Protein AF-A0A8D1UQP3-F1 (afdb_monom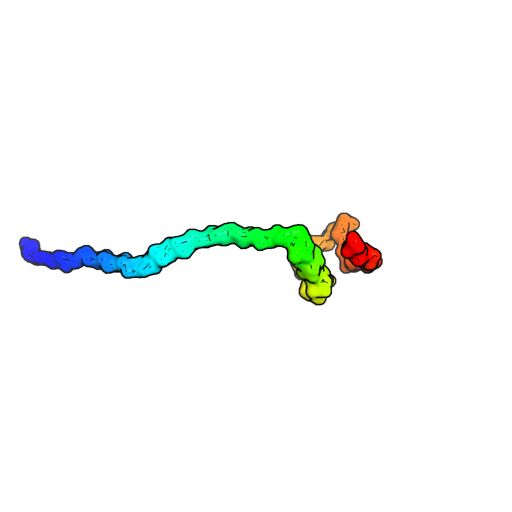er_lite)

Sequence (62 aa):
MQAFSQGLNEQQHQSSVKKERIKYSRDFLLKLSSVSICRKKPDFLPDHPIVLQKPENNQSFK

Secondary structure (DSSP, 8-state):
-------------------PPP---HHHHHHHTTSGGGGSPPTT----TTS-SS--------

Foldseek 3Di:
DDDDDDDPPPVPPPPPPVPDDDDDDPVRVLVCCPDPVVLDDDPPDDDDPVDDPHDPPDPPVD

Radius of gyration: 25.94 Å; chains: 1; bounding box: 27×64×58 Å

Structure (mmCIF, N/CA/C/O backbone):
data_AF-A0A8D1UQP3-F1
#
_entry.id   AF-A0A8D1UQP3-F1
#
loop_
_atom_site.group_PDB
_atom_site.id
_atom_site.type_symbol
_atom_site.label_atom_id
_atom_site.label_alt_id
_atom_site.label_comp_id
_atom_site.label_asym_id
_atom_site.label_entity_id
_atom_site.label_seq_id
_atom_site.pdbx_PDB_ins_code
_atom_site.Cartn_x
_atom_site.Cartn_y
_atom_site.Cartn_z
_atom_site.occupancy
_atom_site.B_iso_or_equiv
_atom_site.auth_seq_id
_atom_site.auth_comp_id
_atom_site.auth_asym_id
_atom_site.auth_atom_id
_atom_site.pdbx_PDB_model_num
ATOM 1 N N . MET A 1 1 ? 14.164 48.370 43.124 1.00 49.84 1 MET A N 1
ATOM 2 C CA . MET A 1 1 ? 13.217 48.777 42.066 1.00 49.84 1 MET A CA 1
ATOM 3 C C . MET A 1 1 ? 12.078 47.761 42.018 1.00 49.84 1 MET A C 1
ATOM 5 O O . MET A 1 1 ? 12.362 46.573 41.955 1.00 49.84 1 MET A O 1
ATOM 9 N N . GLN A 1 2 ? 10.828 48.231 42.137 1.00 47.78 2 GLN A N 1
ATOM 10 C CA . GLN A 1 2 ? 9.589 47.589 41.636 1.00 47.78 2 GLN A CA 1
ATOM 11 C C . GLN A 1 2 ? 9.752 47.249 40.132 1.00 47.78 2 GLN A C 1
ATOM 13 O O . GLN A 1 2 ? 10.557 47.908 39.485 1.00 47.78 2 GLN A O 1
ATOM 18 N N . ALA A 1 3 ? 9.052 46.327 39.462 1.00 47.00 3 ALA A N 1
ATOM 19 C CA . ALA A 1 3 ? 7.925 45.441 39.760 1.00 47.00 3 ALA A CA 1
ATOM 20 C C . ALA A 1 3 ? 7.706 44.489 38.543 1.00 47.00 3 ALA A C 1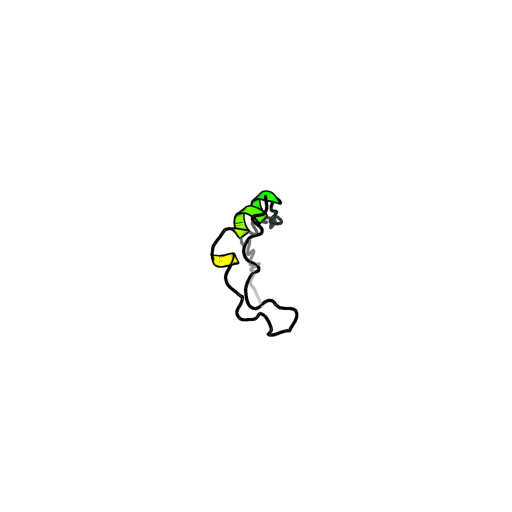
ATOM 22 O O . ALA A 1 3 ? 8.465 44.543 37.580 1.00 47.00 3 ALA A O 1
ATOM 23 N N . PHE A 1 4 ? 6.601 43.728 38.596 1.00 48.34 4 PHE A N 1
ATOM 24 C CA . PHE A 1 4 ? 5.808 43.160 37.488 1.00 48.34 4 PHE A CA 1
ATOM 25 C C . PHE A 1 4 ? 6.023 41.689 37.099 1.00 48.34 4 PHE A C 1
ATOM 27 O O . PHE A 1 4 ? 6.745 41.328 36.179 1.00 48.34 4 PHE A O 1
ATOM 34 N N . SER A 1 5 ? 5.290 40.843 37.830 1.00 61.25 5 SER A N 1
ATOM 35 C CA . SER A 1 5 ? 4.220 39.966 37.334 1.00 61.25 5 SER A CA 1
ATOM 36 C C . SER A 1 5 ? 4.080 39.821 35.816 1.00 61.25 5 SER A C 1
ATOM 38 O O . SER A 1 5 ? 3.756 40.792 35.143 1.00 61.25 5 SER A O 1
ATOM 40 N N . GLN A 1 6 ? 4.117 38.579 35.333 1.00 52.38 6 GLN A N 1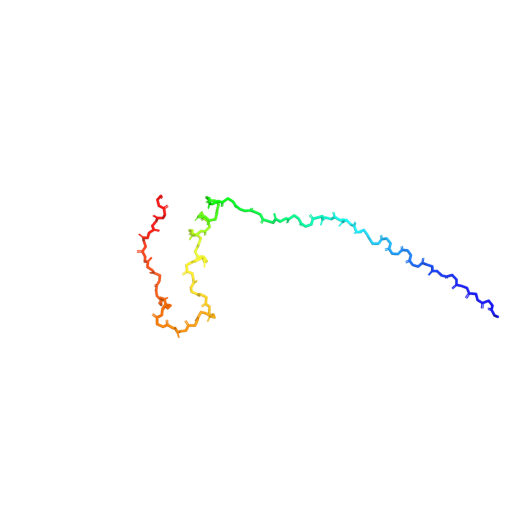
ATOM 41 C CA . GLN A 1 6 ? 2.974 37.915 34.689 1.00 52.38 6 GLN A CA 1
ATOM 42 C C . GLN A 1 6 ? 3.399 36.503 34.278 1.00 52.38 6 GLN A C 1
ATOM 44 O O . GLN A 1 6 ? 4.132 36.300 33.315 1.00 52.38 6 GLN A O 1
ATOM 49 N N . GLY A 1 7 ? 2.927 35.510 35.034 1.00 46.09 7 GLY A N 1
ATOM 50 C CA . GLY A 1 7 ? 2.871 34.144 34.539 1.00 46.09 7 GLY A CA 1
ATOM 51 C C . GLY A 1 7 ? 1.903 34.109 33.361 1.00 46.09 7 GLY A C 1
ATOM 52 O O . GLY A 1 7 ? 0.695 34.238 33.553 1.00 46.09 7 GLY A O 1
ATOM 53 N N . LEU A 1 8 ? 2.439 33.962 32.150 1.00 43.94 8 LEU A N 1
ATOM 54 C CA . LEU A 1 8 ? 1.675 33.576 30.970 1.00 43.94 8 LEU A CA 1
ATOM 55 C C . LEU A 1 8 ? 1.239 32.127 31.165 1.00 43.94 8 LEU A C 1
ATOM 57 O O . LEU A 1 8 ? 1.947 31.178 30.835 1.00 43.94 8 LEU A O 1
ATOM 61 N N . ASN A 1 9 ? 0.069 31.972 31.775 1.00 48.56 9 ASN A N 1
ATOM 62 C CA . ASN A 1 9 ? -0.668 30.724 31.792 1.00 48.56 9 ASN A CA 1
ATOM 63 C C . ASN A 1 9 ? -1.287 30.553 30.399 1.00 48.56 9 ASN A C 1
ATOM 65 O O . ASN A 1 9 ? -2.468 30.813 30.179 1.00 48.56 9 ASN A O 1
ATOM 69 N N . GLU A 1 10 ? -0.448 30.178 29.436 1.00 47.12 10 GLU A N 1
ATOM 70 C CA . GLU A 1 10 ? -0.872 29.681 28.133 1.00 47.12 10 GLU A CA 1
ATOM 71 C C . GLU A 1 10 ? -1.471 28.285 28.355 1.00 47.12 10 GLU A C 1
ATOM 73 O O . GLU A 1 10 ? -0.877 27.260 28.024 1.00 47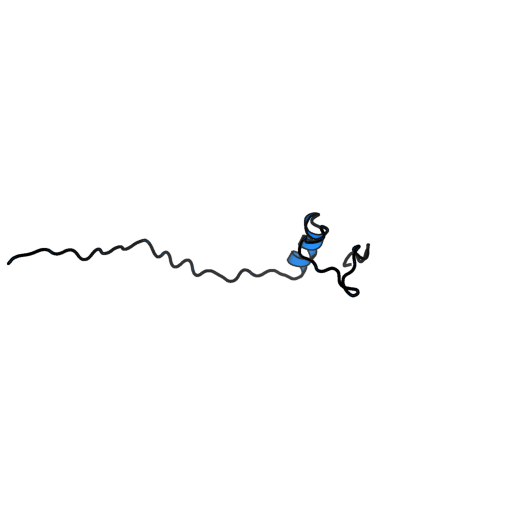.12 10 GLU A O 1
ATOM 78 N N . GLN A 1 11 ? -2.678 28.226 28.925 1.00 49.59 11 GLN A N 1
ATOM 79 C CA . GLN A 1 11 ? -3.564 27.076 28.761 1.00 49.59 11 GLN A CA 1
ATOM 80 C C . GLN A 1 11 ? -4.067 27.077 27.312 1.00 49.59 11 GLN A C 1
ATOM 82 O O . GLN A 1 11 ? -5.257 27.215 27.031 1.00 49.59 11 GLN A O 1
ATOM 87 N N . GLN A 1 12 ? -3.138 26.937 26.361 1.00 46.44 12 GLN A N 1
ATOM 88 C CA . GLN A 1 12 ? -3.487 26.442 25.046 1.00 46.44 12 GLN A CA 1
ATOM 89 C C . GLN A 1 12 ? -4.071 25.059 25.279 1.00 46.44 12 GLN A C 1
ATOM 91 O O . GLN A 1 12 ? -3.438 24.216 25.912 1.00 46.44 12 GLN A O 1
ATOM 96 N N . HIS A 1 13 ? -5.309 24.874 24.830 1.00 47.09 13 HIS A N 1
ATOM 97 C CA . HIS A 1 13 ? -6.044 23.622 24.856 1.00 47.09 13 HIS A CA 1
ATOM 98 C C . HIS A 1 13 ? -5.163 22.479 24.339 1.00 47.09 13 HIS A C 1
ATOM 100 O O . HIS A 1 13 ? -5.189 22.120 23.161 1.00 47.09 13 HIS A O 1
ATOM 106 N N . GLN A 1 14 ? -4.424 21.847 25.247 1.00 52.78 14 GLN A N 1
ATOM 107 C CA . GLN A 1 14 ? -3.851 20.534 25.061 1.00 52.78 14 GLN A CA 1
ATOM 108 C C . GLN A 1 14 ? -5.030 19.575 25.196 1.00 52.78 14 GLN A C 1
ATOM 110 O O . GLN A 1 14 ? -5.179 18.844 26.175 1.00 52.78 14 GLN A O 1
ATOM 115 N N . SER A 1 15 ? -5.928 19.625 24.206 1.00 56.91 15 SER A N 1
ATOM 116 C CA . SER A 1 15 ? -6.769 18.486 23.902 1.00 56.91 15 SER A CA 1
ATOM 117 C C . SER A 1 15 ? -5.772 17.372 23.626 1.00 56.91 15 SER A C 1
ATOM 119 O O . SER A 1 15 ? -5.114 17.308 22.589 1.00 56.91 15 SER A O 1
ATOM 121 N N . SER A 1 16 ? -5.544 16.556 24.649 1.00 57.22 16 SER A N 1
ATOM 122 C CA . SER A 1 16 ? -4.774 15.332 24.568 1.00 57.22 16 SER A CA 1
ATOM 123 C C . SER A 1 16 ? -5.604 14.364 23.736 1.00 57.22 16 SER A C 1
ATOM 125 O O . SER A 1 16 ? -6.121 13.363 24.223 1.00 57.22 16 SER A O 1
ATOM 127 N N . VAL A 1 17 ? -5.777 14.688 22.452 1.00 64.25 17 VAL A N 1
ATOM 128 C CA . VAL A 1 17 ? -6.241 13.748 21.451 1.00 64.25 17 VAL A CA 1
ATOM 129 C C . VAL A 1 17 ? -5.116 12.735 21.392 1.00 64.25 17 VAL A C 1
ATOM 131 O O . VAL A 1 17 ? -4.103 12.933 20.716 1.00 64.25 17 VAL A O 1
ATOM 134 N N . LYS A 1 18 ? -5.231 11.704 22.232 1.00 73.12 18 LYS A N 1
ATOM 135 C CA . LYS A 1 18 ? -4.344 10.551 22.227 1.00 73.12 18 LYS A CA 1
ATOM 136 C C . LYS A 1 18 ? -4.347 10.088 20.781 1.00 73.12 18 LYS A C 1
ATOM 138 O O . LYS A 1 18 ? -5.378 9.646 20.288 1.00 73.12 18 LYS A O 1
ATOM 143 N N . LYS A 1 19 ? -3.237 10.303 20.072 1.00 82.44 19 LYS A N 1
ATOM 144 C CA . LYS A 1 19 ? -3.112 9.910 18.670 1.00 82.44 19 LYS A CA 1
ATOM 145 C C . LYS A 1 19 ? -3.213 8.393 18.641 1.00 82.44 19 LYS A C 1
ATOM 147 O O . LYS A 1 19 ? -2.248 7.698 18.954 1.00 82.44 19 LYS A O 1
ATOM 152 N N . GLU A 1 20 ? -4.406 7.886 18.366 1.00 88.88 20 GLU A N 1
ATOM 153 C CA . GLU A 1 20 ? -4.632 6.456 18.284 1.00 88.88 20 GLU A CA 1
ATOM 154 C C . GLU A 1 20 ? -3.854 5.888 17.100 1.00 88.88 20 GLU A C 1
ATOM 156 O O . GLU A 1 20 ? -3.693 6.522 16.053 1.00 88.88 20 GLU A O 1
ATOM 161 N N . ARG A 1 21 ? -3.343 4.668 17.269 1.00 92.75 21 ARG A N 1
ATOM 162 C CA . ARG A 1 21 ? -2.667 3.973 16.180 1.00 92.75 21 ARG A CA 1
ATOM 163 C C . ARG A 1 21 ? -3.699 3.620 15.117 1.00 92.75 21 ARG A C 1
ATOM 165 O O . ARG A 1 21 ? -4.624 2.861 15.387 1.00 92.75 21 ARG A O 1
ATOM 172 N N . ILE A 1 22 ? -3.472 4.093 13.898 1.00 94.69 22 ILE A N 1
ATOM 173 C CA . ILE A 1 22 ? -4.256 3.694 12.732 1.00 94.69 22 ILE A CA 1
ATOM 174 C C . ILE A 1 22 ? -4.048 2.190 12.493 1.00 94.69 22 ILE A C 1
ATOM 176 O O . ILE A 1 22 ? -2.912 1.706 12.452 1.00 94.69 22 ILE A O 1
ATOM 180 N N . LYS A 1 23 ? -5.147 1.443 12.369 1.00 96.06 23 LYS A N 1
ATOM 181 C CA . LYS A 1 23 ? -5.167 -0.009 12.145 1.00 96.06 23 LYS A CA 1
ATOM 182 C C . LYS A 1 23 ? -6.055 -0.324 10.950 1.00 96.06 23 LYS A C 1
ATOM 184 O O . LYS A 1 23 ? -7.058 0.345 10.731 1.00 96.06 23 LYS A O 1
ATOM 189 N N . TYR A 1 24 ? -5.715 -1.387 10.234 1.00 97.44 24 TYR A N 1
ATOM 190 C CA . TYR A 1 24 ? -6.479 -1.868 9.091 1.00 97.44 24 TYR A CA 1
ATOM 191 C C . TYR A 1 24 ? -6.629 -3.386 9.167 1.00 97.44 24 TYR A C 1
ATOM 193 O O . TYR A 1 24 ? -5.707 -4.075 9.607 1.00 97.44 24 TYR A O 1
ATOM 201 N N . SER A 1 25 ? -7.779 -3.910 8.740 1.00 97.44 25 SER A N 1
ATOM 202 C CA . SER A 1 25 ? -7.946 -5.351 8.544 1.00 97.44 25 SER A CA 1
ATOM 203 C C . SER A 1 25 ? -7.244 -5.802 7.264 1.00 97.44 25 SER A C 1
ATOM 205 O O . SER A 1 25 ? -6.977 -4.998 6.365 1.00 97.44 25 SER A O 1
ATOM 207 N N . ARG A 1 26 ? -6.985 -7.109 7.158 1.00 97.00 26 ARG A N 1
ATOM 208 C CA . ARG A 1 26 ? -6.446 -7.713 5.933 1.00 97.00 26 ARG A CA 1
ATOM 209 C C . ARG A 1 26 ? -7.310 -7.359 4.721 1.00 97.00 26 ARG A C 1
ATOM 211 O O . ARG A 1 26 ? -6.795 -6.820 3.748 1.00 97.00 26 ARG A O 1
ATOM 218 N N . ASP A 1 27 ? -8.616 -7.598 4.809 1.00 97.00 27 ASP A N 1
ATOM 219 C CA . ASP A 1 27 ? -9.542 -7.402 3.689 1.00 97.00 27 ASP A CA 1
ATOM 220 C C . ASP A 1 27 ? -9.637 -5.940 3.261 1.00 97.00 27 ASP A C 1
ATOM 222 O O . ASP A 1 27 ? -9.759 -5.648 2.074 1.00 97.00 27 ASP A O 1
ATOM 226 N N . PHE A 1 28 ? -9.553 -5.007 4.214 1.00 96.50 28 PHE A N 1
ATOM 227 C CA . PHE A 1 28 ? -9.510 -3.585 3.894 1.00 96.50 28 PHE A CA 1
ATOM 228 C C . PHE A 1 28 ? -8.265 -3.238 3.065 1.00 96.50 28 PHE A C 1
ATOM 230 O O . PHE A 1 28 ? -8.386 -2.599 2.022 1.00 96.50 28 PHE A O 1
ATOM 237 N N . LEU A 1 29 ? -7.079 -3.698 3.483 1.00 95.50 29 LEU A N 1
ATOM 238 C CA . LEU A 1 29 ? -5.830 -3.448 2.754 1.00 95.50 29 LEU A CA 1
ATOM 239 C C . LEU A 1 29 ? -5.824 -4.108 1.371 1.00 95.50 29 LEU A C 1
ATOM 241 O O . LEU A 1 29 ? -5.383 -3.495 0.401 1.00 95.50 29 LEU A O 1
ATOM 245 N N . LEU A 1 30 ? -6.354 -5.329 1.261 1.00 93.88 30 LEU A N 1
ATOM 246 C CA . LEU A 1 30 ? -6.470 -6.020 -0.025 1.00 93.88 30 LEU A CA 1
ATOM 247 C C . LEU A 1 30 ? -7.393 -5.267 -0.988 1.00 93.88 30 LEU A C 1
ATOM 249 O O . LEU A 1 30 ? -7.039 -5.105 -2.155 1.00 93.88 30 LEU A O 1
ATOM 253 N N . LYS A 1 31 ? -8.520 -4.727 -0.508 1.00 93.44 31 LYS A N 1
ATOM 254 C CA . LYS A 1 31 ? -9.413 -3.888 -1.326 1.00 93.44 31 LYS A CA 1
ATOM 255 C C . LYS A 1 31 ? -8.711 -2.637 -1.864 1.00 93.44 31 LYS A C 1
ATOM 257 O O . LYS A 1 31 ? -8.969 -2.257 -2.998 1.00 93.44 31 LYS A O 1
ATOM 262 N N . LEU A 1 32 ? -7.791 -2.021 -1.115 1.00 93.44 32 LEU A N 1
ATOM 263 C CA . LEU A 1 32 ? -7.047 -0.851 -1.609 1.00 93.44 32 LEU A CA 1
ATOM 264 C C . LEU A 1 32 ? -6.157 -1.168 -2.820 1.00 93.44 32 LEU A C 1
ATOM 266 O O . LEU A 1 32 ? -5.948 -0.292 -3.658 1.00 93.44 32 LEU A O 1
ATOM 270 N N . SER A 1 33 ? -5.685 -2.411 -2.966 1.00 88.88 33 SER A N 1
ATOM 271 C CA . SER A 1 33 ? -4.841 -2.812 -4.105 1.00 88.88 33 SER A CA 1
ATOM 272 C C . SER A 1 33 ? -5.536 -2.668 -5.466 1.00 88.88 33 SER A C 1
ATOM 274 O O . SER A 1 33 ? -4.867 -2.555 -6.496 1.00 88.88 33 SER A O 1
ATOM 276 N N . SER A 1 34 ? -6.875 -2.625 -5.497 1.00 88.19 34 SER A N 1
ATOM 277 C CA . SER A 1 34 ? -7.626 -2.447 -6.740 1.00 88.19 34 SER A CA 1
ATOM 278 C C . SER A 1 34 ? -7.649 -0.997 -7.234 1.00 88.19 34 SER A C 1
ATOM 280 O O . SER A 1 34 ? -8.019 -0.766 -8.387 1.00 88.19 34 SER A O 1
ATOM 282 N N . VAL A 1 35 ? -7.271 -0.018 -6.402 1.00 90.25 35 VAL A N 1
ATOM 283 C CA . VAL A 1 35 ? -7.258 1.404 -6.776 1.00 90.25 35 VAL A CA 1
ATOM 284 C C . VAL A 1 35 ? -6.126 1.672 -7.774 1.00 90.25 35 VAL A C 1
ATOM 286 O O . VAL A 1 35 ? -5.002 1.201 -7.614 1.00 90.25 35 VAL A O 1
ATOM 289 N N . SER A 1 36 ? -6.403 2.465 -8.813 1.00 89.50 36 SER A N 1
ATOM 290 C CA . SER A 1 36 ? -5.475 2.698 -9.933 1.00 89.50 36 SER A CA 1
ATOM 291 C C . SER A 1 36 ? -4.129 3.301 -9.521 1.00 89.50 36 SER A C 1
ATOM 293 O O . SER A 1 36 ? -3.117 3.028 -10.166 1.00 89.50 36 SER A O 1
ATOM 295 N N . ILE A 1 37 ? -4.087 4.074 -8.431 1.00 90.81 37 ILE A N 1
ATOM 296 C CA . ILE A 1 37 ? -2.844 4.645 -7.898 1.00 90.81 37 ILE A CA 1
ATOM 297 C C . ILE A 1 37 ? -1.833 3.564 -7.496 1.00 90.81 37 ILE A C 1
ATOM 299 O O . ILE A 1 37 ? -0.642 3.737 -7.734 1.00 90.81 37 ILE A O 1
ATOM 303 N N . CYS A 1 38 ? -2.296 2.418 -6.988 1.00 89.12 38 CYS A N 1
ATOM 304 C CA . CYS A 1 38 ? -1.442 1.311 -6.556 1.00 89.12 38 CYS A CA 1
ATOM 305 C C . CYS A 1 38 ? -0.783 0.560 -7.723 1.00 89.12 38 CYS A C 1
ATOM 307 O O . CYS A 1 38 ? 0.116 -0.243 -7.499 1.00 89.12 38 CYS A O 1
ATOM 309 N N . ARG A 1 39 ? -1.215 0.811 -8.967 1.00 84.12 39 ARG A N 1
ATOM 310 C CA . ARG A 1 39 ? -0.623 0.217 -10.178 1.00 84.12 39 ARG A CA 1
ATOM 311 C C . ARG A 1 39 ? 0.475 1.084 -10.793 1.00 84.12 39 ARG A C 1
ATOM 313 O O . ARG A 1 39 ? 1.124 0.650 -11.742 1.00 84.12 39 ARG A O 1
ATOM 320 N N . LYS A 1 40 ? 0.665 2.313 -10.304 1.00 87.12 40 LYS A N 1
ATOM 321 C CA . LYS A 1 40 ? 1.700 3.218 -10.810 1.00 87.12 40 LYS A CA 1
ATOM 322 C C . LYS A 1 40 ? 3.056 2.832 -10.220 1.00 87.12 40 LYS A C 1
ATOM 324 O O . LYS A 1 40 ? 3.172 2.640 -9.013 1.00 87.12 40 LYS A O 1
ATOM 329 N N . LYS A 1 41 ? 4.080 2.741 -11.072 1.00 84.81 41 LYS A N 1
ATOM 330 C CA . LYS A 1 41 ? 5.466 2.546 -10.632 1.00 84.81 41 LYS A CA 1
ATOM 331 C C . LYS A 1 41 ? 5.938 3.814 -9.897 1.00 84.81 41 LYS A C 1
ATOM 333 O O . LYS A 1 41 ? 5.775 4.893 -10.460 1.00 84.81 41 LYS A O 1
ATOM 338 N N . PRO A 1 42 ? 6.501 3.712 -8.680 1.00 88.81 42 PRO A N 1
ATOM 339 C CA . PRO A 1 42 ? 7.087 4.863 -7.996 1.00 88.81 42 PRO A CA 1
ATOM 340 C C . PRO A 1 42 ? 8.323 5.394 -8.730 1.00 88.81 42 PRO A C 1
ATOM 342 O O . PRO A 1 42 ? 9.156 4.602 -9.176 1.00 88.81 42 PRO A O 1
ATOM 345 N N . ASP A 1 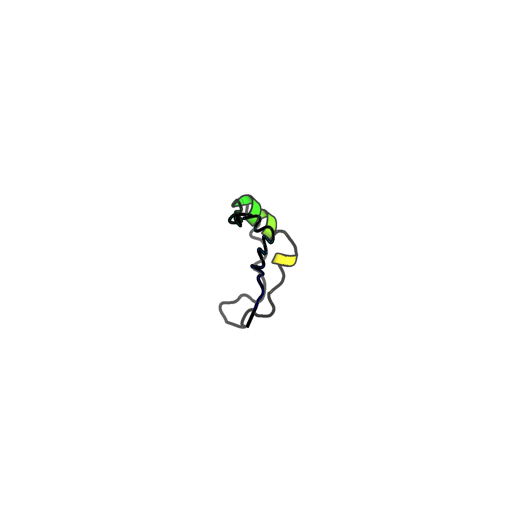43 ? 8.475 6.719 -8.784 1.00 88.19 43 ASP A N 1
ATOM 346 C CA . ASP A 1 43 ? 9.576 7.387 -9.502 1.00 88.19 43 ASP A CA 1
ATOM 347 C C . ASP A 1 43 ? 10.961 7.081 -8.908 1.00 88.19 43 ASP A C 1
ATOM 349 O O . ASP A 1 43 ? 11.961 7.065 -9.615 1.00 88.19 43 ASP A O 1
ATOM 353 N N . PHE A 1 44 ? 11.021 6.806 -7.604 1.00 87.31 44 PHE A N 1
ATOM 354 C CA . PHE A 1 44 ? 12.256 6.531 -6.862 1.00 87.31 44 PHE A CA 1
ATOM 355 C C . PHE A 1 44 ? 12.593 5.035 -6.763 1.00 87.31 44 PHE A C 1
ATOM 357 O O . PHE A 1 44 ? 13.469 4.648 -5.988 1.00 87.31 44 PHE A O 1
ATOM 364 N N . LEU A 1 45 ? 11.886 4.172 -7.501 1.00 84.44 45 LEU A N 1
ATOM 365 C CA . LEU A 1 45 ? 12.209 2.749 -7.520 1.00 84.44 45 LEU A CA 1
ATOM 366 C C . LEU A 1 45 ? 13.502 2.535 -8.332 1.00 84.44 45 LEU A C 1
ATOM 368 O O . LEU A 1 45 ? 13.535 2.926 -9.501 1.00 84.44 45 LEU A O 1
ATOM 372 N N . PRO A 1 46 ? 14.553 1.925 -7.753 1.00 87.69 46 PRO A N 1
ATOM 373 C CA . PRO A 1 46 ? 15.835 1.785 -8.431 1.00 87.69 46 PRO A CA 1
ATOM 374 C C . PRO A 1 46 ? 15.721 0.873 -9.653 1.00 87.69 46 PRO A C 1
ATOM 376 O O . PRO A 1 46 ? 14.915 -0.063 -9.678 1.00 87.69 46 PRO A O 1
ATOM 379 N N . ASP A 1 47 ? 16.571 1.119 -10.647 1.00 85.44 47 ASP A N 1
ATOM 380 C CA . ASP A 1 47 ? 16.770 0.178 -11.744 1.00 85.44 47 ASP A CA 1
ATOM 381 C C . ASP A 1 47 ? 17.724 -0.925 -11.270 1.00 85.44 47 ASP A C 1
ATOM 383 O O . ASP A 1 47 ? 18.926 -0.715 -11.108 1.00 85.44 47 ASP A O 1
ATOM 387 N N . HIS A 1 48 ? 17.161 -2.082 -10.928 1.00 86.19 48 HIS A N 1
ATOM 388 C CA . HIS A 1 48 ? 17.890 -3.218 -10.372 1.00 86.19 48 HIS A CA 1
ATOM 389 C C . HIS A 1 48 ? 17.326 -4.511 -10.972 1.00 86.19 48 HIS A C 1
ATOM 391 O O . HIS A 1 48 ? 16.108 -4.620 -11.091 1.00 86.19 48 HIS A O 1
ATOM 397 N N . PRO A 1 49 ? 18.144 -5.533 -11.285 1.00 85.00 49 PRO A N 1
ATOM 398 C CA . PRO A 1 49 ? 17.691 -6.759 -11.962 1.00 85.00 49 PRO A CA 1
ATOM 399 C C . PRO A 1 49 ? 16.586 -7.547 -11.233 1.00 85.00 49 PRO A C 1
ATOM 401 O O . PRO A 1 49 ? 15.892 -8.342 -11.853 1.00 85.00 49 PRO A O 1
ATOM 404 N N . ILE A 1 50 ? 16.403 -7.327 -9.926 1.00 85.00 50 ILE A N 1
ATOM 405 C CA . ILE A 1 50 ? 15.316 -7.933 -9.131 1.00 85.00 50 ILE A CA 1
ATOM 406 C C . ILE A 1 50 ? 14.003 -7.133 -9.189 1.00 85.00 50 ILE A C 1
ATOM 408 O O . ILE A 1 50 ? 12.941 -7.637 -8.832 1.00 85.00 50 ILE A O 1
ATOM 412 N N . VAL A 1 51 ? 14.068 -5.866 -9.599 1.00 85.69 51 VAL A N 1
ATOM 413 C CA . VAL A 1 51 ? 12.919 -4.970 -9.684 1.00 85.69 51 VAL A CA 1
ATOM 414 C C . VAL A 1 51 ? 12.247 -5.179 -11.034 1.00 85.69 51 VAL A C 1
ATOM 416 O O . VAL A 1 51 ? 12.798 -4.862 -12.086 1.00 85.69 51 VAL A O 1
ATOM 419 N N . LEU A 1 52 ? 11.016 -5.682 -11.006 1.00 79.12 52 LEU A N 1
ATOM 420 C CA . LEU A 1 52 ? 10.232 -5.864 -12.219 1.00 79.12 52 LEU A CA 1
ATOM 421 C C . LEU A 1 52 ? 9.870 -4.505 -12.826 1.00 79.12 52 LEU A C 1
ATOM 423 O O . LEU A 1 52 ? 9.280 -3.642 -12.172 1.00 79.12 52 LEU A O 1
ATOM 427 N N . GLN A 1 53 ? 10.196 -4.312 -14.104 1.00 77.75 53 GLN A N 1
ATOM 428 C CA . GLN A 1 53 ? 9.832 -3.082 -14.811 1.00 77.75 53 GLN A CA 1
ATOM 429 C C . GLN A 1 53 ? 8.335 -3.000 -15.129 1.00 77.75 53 GLN A C 1
ATOM 431 O O . GLN A 1 53 ? 7.794 -1.901 -15.251 1.00 77.75 53 GLN A O 1
ATOM 436 N N . LYS A 1 54 ? 7.667 -4.150 -15.254 1.00 78.56 54 LYS A N 1
ATOM 437 C CA . LYS A 1 54 ? 6.226 -4.261 -15.483 1.00 78.56 54 LYS A CA 1
ATOM 438 C C . LYS A 1 54 ? 5.613 -5.127 -14.383 1.00 78.56 54 LYS A C 1
ATOM 440 O O . LYS A 1 54 ? 6.238 -6.110 -13.993 1.00 78.56 54 LYS A O 1
ATOM 445 N N . PRO A 1 55 ? 4.415 -4.785 -13.885 1.00 74.44 55 PRO A N 1
ATOM 446 C CA . PRO A 1 55 ? 3.725 -5.631 -12.925 1.00 74.44 55 PRO A CA 1
ATOM 447 C C . PRO A 1 55 ? 3.381 -6.978 -13.572 1.00 74.44 55 PRO A C 1
ATOM 449 O O . PRO A 1 55 ? 2.932 -7.023 -14.719 1.00 74.44 55 PRO A O 1
ATOM 452 N N . GLU A 1 56 ? 3.560 -8.065 -12.824 1.00 73.88 56 GLU A N 1
ATOM 453 C CA . GLU A 1 56 ? 3.061 -9.391 -13.192 1.00 73.88 56 GLU A CA 1
ATOM 454 C C . GLU A 1 56 ? 1.531 -9.320 -13.195 1.00 73.88 56 GLU A C 1
ATOM 456 O O . GLU A 1 56 ? 0.877 -9.226 -12.154 1.00 73.88 56 GLU A O 1
ATOM 461 N N . ASN A 1 57 ? 0.947 -9.233 -14.384 1.00 65.62 57 ASN A N 1
ATOM 462 C CA . ASN A 1 57 ? -0.484 -9.040 -14.520 1.00 65.62 57 ASN A CA 1
ATOM 463 C C . ASN A 1 57 ? -1.216 -10.342 -14.130 1.00 65.62 57 ASN A C 1
ATOM 465 O O . ASN A 1 57 ? -0.973 -11.386 -14.731 1.00 65.62 57 ASN A O 1
ATOM 469 N N . ASN A 1 58 ? -2.185 -10.228 -13.210 1.00 55.59 58 ASN A N 1
ATOM 470 C CA . ASN A 1 58 ? -3.286 -11.173 -12.935 1.00 55.59 58 ASN A CA 1
ATOM 471 C C . ASN A 1 58 ? -3.102 -12.297 -11.895 1.00 55.59 58 ASN A C 1
ATOM 4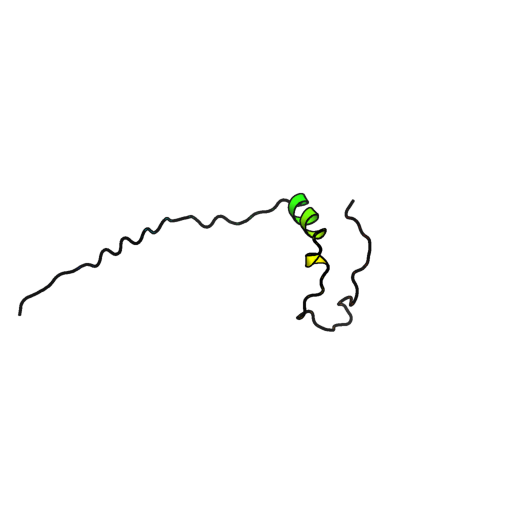73 O O . ASN A 1 58 ? -3.578 -13.408 -12.113 1.00 55.59 58 ASN A O 1
ATOM 477 N N . GLN A 1 59 ? -2.597 -12.013 -10.696 1.00 54.47 59 GLN A N 1
ATOM 478 C CA . GLN A 1 59 ? -3.149 -12.706 -9.521 1.00 54.47 59 GLN A CA 1
ATOM 479 C C . GLN A 1 59 ? -4.209 -11.789 -8.914 1.00 54.47 59 GLN A C 1
ATOM 481 O O . GLN A 1 59 ? -3.930 -10.942 -8.070 1.00 54.47 59 GLN A O 1
ATOM 486 N N . SER A 1 60 ? -5.444 -11.902 -9.412 1.00 56.28 60 SER A N 1
ATOM 487 C CA . SER A 1 60 ? -6.592 -11.454 -8.627 1.00 56.28 60 SER A CA 1
ATOM 488 C C . SER A 1 60 ? -6.514 -12.255 -7.331 1.00 56.28 60 SER A C 1
ATOM 490 O O . SER A 1 60 ? -6.563 -13.481 -7.393 1.00 56.28 60 SER A O 1
ATOM 492 N N . PHE A 1 61 ? -6.263 -11.597 -6.197 1.00 54.91 61 PHE A N 1
ATOM 493 C CA . PHE A 1 61 ? -6.275 -12.259 -4.896 1.00 54.91 61 PHE A CA 1
ATOM 494 C C . PHE A 1 61 ? -7.695 -12.809 -4.694 1.00 54.91 61 PHE A C 1
ATOM 496 O O . PHE A 1 61 ? -8.600 -12.047 -4.356 1.00 54.91 61 PHE A O 1
ATOM 503 N N . LYS A 1 62 ? -7.893 -14.085 -5.047 1.00 51.66 62 LYS A N 1
ATOM 504 C CA . LYS A 1 62 ? -9.146 -14.821 -4.866 1.00 51.66 62 LYS A CA 1
ATOM 505 C C . LYS A 1 62 ? -9.367 -15.132 -3.395 1.00 51.66 62 LYS A C 1
ATOM 507 O O . LYS A 1 62 ? -8.361 -15.403 -2.700 1.00 51.66 62 LYS A O 1
#

pLDDT: mean 74.76, std 18.29, range [43.94, 97.44]

Organism: Sus scrofa (NCBI:txid9823)